Protein AF-A0A4D4KSL3-F1 (afdb_monomer)

Solvent-accessible surface area (backbone atoms only — not comparable to full-atom values): 7715 Å² total; per-residue (Å²): 127,44,53,52,92,45,64,55,72,60,49,51,64,75,44,65,90,49,103,70,87,88,56,61,43,79,50,88,87,62,84,82,75,76,80,78,76,81,82,70,94,57,62,71,65,55,58,51,51,57,53,71,69,54,80,79,78,51,80,86,75,46,78,74,77,77,68,87,73,80,83,76,81,73,80,77,80,78,78,82,76,88,71,90,80,81,78,87,84,90,85,80,88,79,88,82,87,87,81,91,82,82,89,133

Organism: Streptomyces violaceusniger (NCBI:txid68280)

Mean predicted aligned error: 19.81 Å

Sequence (104 aa):
MTDAGYDVTRLAWVLRDLPVELVGRIRGDRVMRLPKPPRLPEDERSAAQARAKVPLRQAADMAPASGHHPHRHRELRQSSASTAMTSAPSSGSTSPAPRRVATY

Secondary structure (DSSP, 8-state):
-B-TTS-HHHHHHHTTTS-----BPPPTT--PPPPPPP-----HHHHHHHHHTS----GGGSPP----------------------------------------

pLDDT: mean 71.04, std 16.58, range [40.34, 97.5]

Foldseek 3Di:
DEECVDDQVVVCVVCVPPPDDDDYDHDPPDDDDDPDPDDDPDPVVVVVVVVVPDDDQDPVNDDPPPPDDPPDDDPPPPPPPPDDDDDDDDDDDDDDDDDDDDDD

Structure (mmCIF, N/CA/C/O backbone):
data_AF-A0A4D4KSL3-F1
#
_entry.id   AF-A0A4D4KSL3-F1
#
loop_
_atom_site.group_PDB
_atom_site.id
_atom_site.type_symbol
_atom_site.label_atom_id
_atom_site.label_alt_id
_atom_site.label_comp_id
_atom_site.label_asym_id
_atom_site.label_entity_id
_atom_site.label_seq_id
_atom_site.pdbx_PDB_ins_code
_atom_site.Cartn_x
_atom_site.Cartn_y
_atom_site.Cartn_z
_atom_site.occupancy
_atom_site.B_iso_or_equiv
_atom_site.auth_seq_id
_atom_site.auth_comp_id
_atom_site.auth_asym_id
_atom_site.auth_atom_id
_atom_site.pdbx_PDB_model_num
ATOM 1 N N . MET A 1 1 ? -2.911 -12.982 14.281 1.00 67.44 1 MET A N 1
ATOM 2 C CA . MET A 1 1 ? -1.671 -13.165 13.496 1.00 67.44 1 MET A CA 1
ATOM 3 C C . MET A 1 1 ? -2.049 -13.772 12.154 1.00 67.44 1 MET A C 1
ATOM 5 O O . MET A 1 1 ? -2.523 -14.901 12.144 1.00 67.44 1 MET A O 1
ATOM 9 N N . THR A 1 2 ? -1.935 -13.028 11.050 1.00 79.44 2 THR A N 1
ATOM 10 C CA . THR A 1 2 ? -2.225 -13.556 9.700 1.00 79.44 2 THR A CA 1
ATOM 11 C C . THR A 1 2 ? -0.915 -13.854 8.969 1.00 79.44 2 THR A C 1
ATOM 13 O O . THR A 1 2 ? 0.052 -13.097 9.071 1.00 79.44 2 THR A O 1
ATOM 16 N N . ASP A 1 3 ? -0.864 -14.963 8.238 1.00 81.69 3 ASP A N 1
ATOM 17 C CA . ASP A 1 3 ? 0.305 -15.305 7.425 1.00 81.69 3 ASP A CA 1
ATOM 18 C C . ASP A 1 3 ? 0.262 -14.613 6.049 1.00 81.69 3 ASP A C 1
ATOM 20 O O . ASP A 1 3 ? -0.773 -14.082 5.646 1.00 81.69 3 ASP A O 1
AT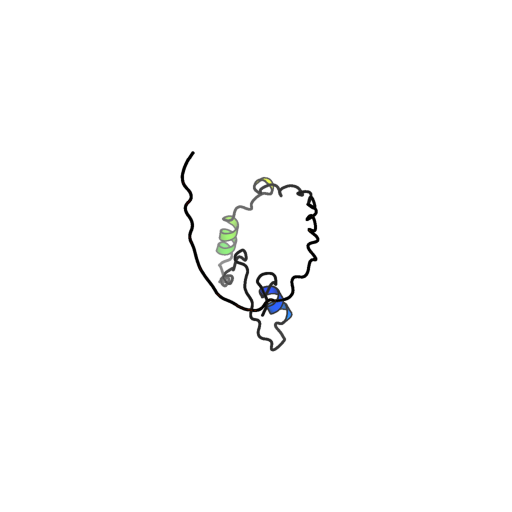OM 24 N N . ALA A 1 4 ? 1.381 -14.646 5.320 1.00 75.00 4 ALA A N 1
ATOM 25 C CA . ALA A 1 4 ? 1.531 -14.119 3.968 1.00 75.00 4 ALA A CA 1
ATOM 26 C C . ALA A 1 4 ? 0.534 -14.727 2.956 1.00 75.00 4 ALA A C 1
ATOM 28 O O . ALA A 1 4 ? 0.243 -14.115 1.929 1.00 75.00 4 ALA A O 1
ATOM 29 N N . GLY A 1 5 ? -0.042 -15.902 3.234 1.00 80.56 5 GLY A N 1
ATOM 30 C CA . GLY A 1 5 ? -1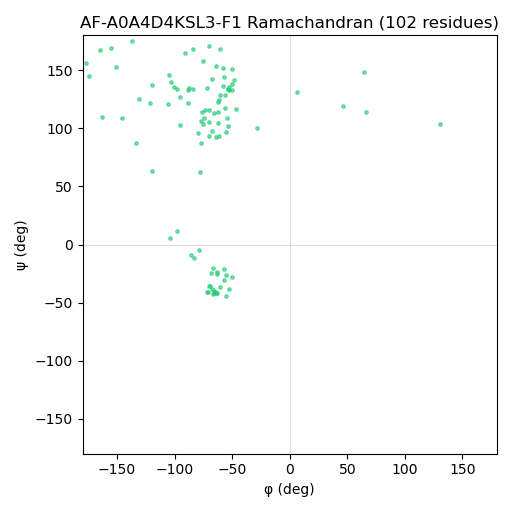.157 -16.445 2.447 1.00 80.56 5 GLY A CA 1
ATOM 31 C C . GLY A 1 5 ? -2.442 -15.601 2.493 1.00 80.56 5 GLY A C 1
ATOM 32 O O . GLY A 1 5 ? -3.237 -15.656 1.555 1.00 80.56 5 GLY A O 1
ATOM 33 N N . TYR A 1 6 ? -2.632 -14.792 3.541 1.00 82.69 6 TYR A N 1
ATOM 34 C CA . TYR A 1 6 ? -3.790 -13.915 3.716 1.00 82.69 6 TYR A CA 1
ATOM 35 C C . TYR A 1 6 ? -3.471 -12.464 3.338 1.00 82.69 6 TYR A C 1
ATOM 37 O O . TYR A 1 6 ? -2.455 -11.893 3.728 1.00 82.69 6 TYR A O 1
ATOM 45 N N . ASP A 1 7 ? -4.379 -11.835 2.591 1.00 87.06 7 ASP A N 1
ATOM 46 C CA . ASP A 1 7 ? -4.257 -10.437 2.176 1.00 87.06 7 ASP A CA 1
ATOM 47 C C . ASP A 1 7 ? -4.601 -9.478 3.331 1.00 87.06 7 ASP A C 1
ATOM 49 O O . ASP A 1 7 ? -5.747 -9.048 3.480 1.00 87.06 7 ASP A O 1
ATOM 53 N N . VAL A 1 8 ? -3.601 -9.142 4.155 1.00 90.69 8 VAL A N 1
ATOM 54 C CA . VAL A 1 8 ? -3.714 -8.157 5.253 1.00 90.69 8 VAL A CA 1
ATOM 55 C C . VAL A 1 8 ? -4.263 -6.821 4.766 1.00 90.69 8 VAL A C 1
ATOM 57 O O . VAL A 1 8 ? -5.060 -6.201 5.462 1.00 90.69 8 VAL A O 1
ATOM 60 N N . THR A 1 9 ? -3.877 -6.377 3.569 1.00 89.50 9 THR A N 1
ATOM 61 C CA . THR A 1 9 ? -4.348 -5.108 3.004 1.00 89.50 9 THR A CA 1
ATOM 62 C C . THR A 1 9 ? -5.851 -5.157 2.739 1.00 89.50 9 THR A C 1
ATOM 64 O O . THR A 1 9 ? -6.566 -4.205 3.049 1.00 89.50 9 THR A O 1
ATOM 67 N N . ARG A 1 10 ? -6.353 -6.289 2.229 1.00 90.19 10 ARG A N 1
ATOM 68 C CA . ARG A 1 10 ? -7.795 -6.506 2.063 1.00 90.19 10 ARG A CA 1
ATOM 69 C C . ARG A 1 10 ? -8.517 -6.587 3.406 1.00 90.19 10 ARG A C 1
ATOM 71 O O . ARG A 1 10 ? -9.583 -5.996 3.541 1.00 90.19 10 ARG A O 1
ATOM 78 N N . LEU A 1 11 ? -7.948 -7.279 4.391 1.00 93.00 11 LEU A N 1
ATOM 79 C CA . LEU A 1 11 ? -8.537 -7.366 5.731 1.00 93.00 11 LEU A CA 1
ATOM 80 C C . LEU A 1 11 ? -8.612 -5.993 6.413 1.00 93.00 11 LEU A C 1
ATOM 82 O O . LEU A 1 11 ? -9.650 -5.665 6.977 1.00 93.00 11 LEU A O 1
ATOM 86 N N . ALA A 1 12 ? -7.574 -5.162 6.293 1.00 92.81 12 ALA A N 1
ATOM 87 C CA . ALA A 1 12 ? -7.566 -3.802 6.833 1.00 92.81 12 ALA A CA 1
ATOM 88 C C . ALA A 1 12 ? -8.668 -2.928 6.217 1.00 92.81 12 ALA A C 1
ATOM 90 O O . ALA A 1 12 ? -9.277 -2.123 6.912 1.00 92.81 12 ALA A O 1
ATOM 91 N N . TRP A 1 13 ? -8.963 -3.108 4.924 1.00 94.06 13 TRP A N 1
ATOM 92 C CA . TRP A 1 13 ? -10.060 -2.392 4.275 1.00 94.06 13 TRP A CA 1
ATOM 93 C C . TRP A 1 13 ? -11.438 -2.878 4.731 1.00 94.06 13 TRP A C 1
ATOM 95 O O . TRP A 1 13 ? -12.319 -2.056 4.942 1.00 94.06 13 TRP A O 1
ATOM 105 N N . VAL A 1 14 ? -11.636 -4.190 4.888 1.00 95.94 14 VAL A N 1
ATOM 106 C CA . VAL A 1 14 ? -12.926 -4.753 5.330 1.00 95.94 14 VAL A CA 1
ATOM 107 C C . VAL A 1 14 ? -13.218 -4.402 6.789 1.00 95.94 14 VAL A C 1
ATOM 109 O O . VAL A 1 14 ? -14.365 -4.164 7.147 1.00 95.94 14 VAL A O 1
ATOM 112 N N . LEU A 1 15 ? -12.184 -4.363 7.628 1.00 95.50 15 LEU A N 1
ATOM 113 C CA . LEU A 1 15 ? -12.310 -4.155 9.070 1.00 95.50 15 LEU A CA 1
ATOM 114 C C . LEU A 1 15 ? -12.059 -2.704 9.502 1.00 95.50 15 LEU A C 1
ATOM 116 O O . LEU A 1 15 ? -11.944 -2.439 10.693 1.00 95.50 15 LEU A O 1
ATOM 120 N N . ARG A 1 16 ? -11.991 -1.764 8.551 1.00 95.88 16 ARG A N 1
ATOM 121 C CA . ARG A 1 16 ? -11.632 -0.351 8.777 1.00 95.88 16 ARG A CA 1
ATOM 122 C C . ARG A 1 16 ? -12.483 0.380 9.818 1.00 95.88 16 ARG A C 1
ATOM 124 O O . ARG A 1 16 ? -12.013 1.350 10.399 1.00 95.88 16 ARG A O 1
ATOM 131 N N . ASP A 1 17 ? -13.720 -0.066 10.019 1.00 97.50 17 ASP A N 1
ATOM 132 C CA . ASP A 1 17 ? -14.689 0.588 10.902 1.00 97.50 17 ASP A CA 1
ATOM 133 C C . ASP A 1 17 ? -14.852 -0.171 12.236 1.00 97.50 17 ASP A C 1
ATOM 135 O O . ASP A 1 17 ? -15.698 0.181 13.056 1.00 97.50 17 ASP A O 1
ATOM 139 N N . LEU A 1 18 ? -14.042 -1.213 12.470 1.00 96.81 18 LEU A N 1
ATOM 140 C CA . LEU A 1 18 ? -13.982 -1.939 13.736 1.00 96.81 18 LEU A CA 1
ATOM 141 C C . LEU A 1 18 ? -12.712 -1.560 14.516 1.00 96.81 18 LEU A C 1
ATOM 143 O O . LEU A 1 18 ? -11.657 -1.372 13.909 1.00 96.81 18 LEU A O 1
ATOM 147 N N . PRO A 1 19 ? -12.765 -1.510 15.860 1.00 95.38 19 PRO A N 1
ATOM 148 C CA . PRO A 1 19 ? -11.605 -1.214 16.699 1.00 95.38 19 PRO A CA 1
ATOM 149 C C . PRO A 1 19 ? -10.701 -2.451 16.837 1.00 95.38 19 PRO A C 1
ATOM 151 O O . PRO A 1 19 ? -10.553 -3.015 17.919 1.00 95.38 19 PRO A O 1
ATOM 154 N N . VAL A 1 20 ? -10.142 -2.921 15.722 1.00 93.94 20 VAL A N 1
ATOM 155 C CA . VAL A 1 20 ? -9.300 -4.120 15.659 1.00 93.94 20 VAL A CA 1
ATOM 156 C C . VAL A 1 20 ? -7.899 -3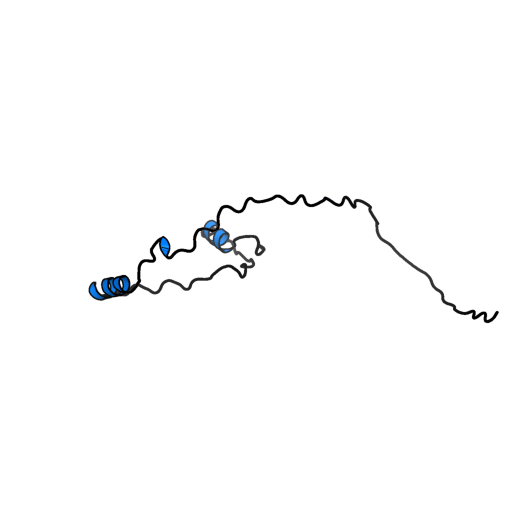.785 15.163 1.00 93.94 20 VAL A C 1
ATOM 158 O O . VAL A 1 20 ? -7.719 -3.049 14.196 1.00 93.94 20 VAL A O 1
ATOM 161 N N . GLU A 1 21 ? -6.893 -4.377 15.801 1.00 95.06 21 GLU A N 1
ATOM 162 C CA . GLU A 1 21 ? -5.501 -4.273 15.368 1.00 95.06 21 GLU A CA 1
ATOM 163 C C . GLU A 1 21 ? -5.125 -5.475 14.496 1.00 95.06 21 GLU A C 1
ATOM 165 O O . GLU A 1 21 ? -5.306 -6.635 14.877 1.00 95.06 21 GLU A O 1
ATOM 170 N N . LEU A 1 22 ? -4.595 -5.205 13.299 1.00 92.25 22 LEU A N 1
ATOM 171 C CA . LEU A 1 22 ? -4.179 -6.241 12.357 1.00 92.25 22 LEU A CA 1
ATOM 172 C C . LEU A 1 22 ? -2.656 -6.345 12.308 1.00 92.25 22 LEU A C 1
ATOM 174 O O . LEU A 1 22 ? -1.968 -5.415 11.899 1.00 92.25 22 LEU A O 1
ATOM 178 N N . VAL A 1 23 ? -2.147 -7.534 12.633 1.00 93.69 23 VAL A N 1
ATOM 179 C CA . VAL A 1 23 ? -0.734 -7.898 12.475 1.00 93.69 23 VAL A CA 1
ATOM 180 C C . VAL A 1 23 ? -0.629 -9.111 11.559 1.00 93.69 23 VAL A C 1
ATOM 182 O O . VAL A 1 23 ? -1.183 -10.184 11.843 1.00 93.69 23 VAL A O 1
ATOM 185 N N . GLY A 1 24 ? 0.107 -8.947 10.463 1.00 90.81 24 GLY A N 1
ATOM 186 C CA . GLY A 1 24 ? 0.371 -10.022 9.520 1.00 90.81 24 GLY A CA 1
ATOM 187 C C . GLY A 1 24 ? 1.518 -9.716 8.566 1.00 90.81 24 GLY A C 1
ATOM 188 O O . GLY A 1 24 ? 2.008 -8.589 8.484 1.00 90.81 24 GLY A O 1
ATOM 189 N N . ARG A 1 25 ? 1.976 -10.752 7.861 1.00 90.44 25 ARG A N 1
ATOM 190 C CA . ARG A 1 25 ? 3.103 -10.658 6.923 1.00 90.44 25 ARG A CA 1
ATOM 191 C C . ARG A 1 25 ? 2.599 -10.271 5.537 1.00 90.44 25 ARG A C 1
ATOM 193 O O . ARG A 1 25 ? 1.665 -10.878 5.025 1.00 90.44 25 ARG A O 1
ATOM 200 N N . ILE A 1 26 ? 3.249 -9.301 4.902 1.00 88.56 26 ILE A N 1
ATOM 201 C CA . ILE A 1 26 ? 3.000 -8.976 3.494 1.00 88.56 26 ILE A CA 1
ATOM 202 C C . ILE A 1 26 ? 3.887 -9.865 2.617 1.00 88.56 26 ILE A C 1
ATOM 204 O O . ILE A 1 26 ? 5.074 -10.031 2.904 1.00 88.56 26 ILE A O 1
ATOM 208 N N . ARG A 1 27 ? 3.327 -10.449 1.549 1.00 85.31 27 ARG A N 1
ATOM 209 C CA . ARG A 1 27 ? 4.126 -11.209 0.573 1.00 85.31 27 ARG A CA 1
ATOM 210 C C . ARG A 1 27 ? 5.069 -10.287 -0.197 1.00 85.31 27 ARG A C 1
ATOM 212 O O . ARG A 1 27 ? 4.674 -9.193 -0.585 1.00 85.31 27 ARG A O 1
ATOM 219 N N . GLY A 1 28 ? 6.281 -10.762 -0.480 1.00 86.31 28 GLY A N 1
ATOM 220 C CA . GLY A 1 28 ? 7.312 -9.979 -1.172 1.00 86.31 28 GLY A CA 1
ATOM 221 C C . GLY A 1 28 ? 6.996 -9.632 -2.631 1.00 86.31 28 GLY A C 1
ATOM 222 O O . GLY A 1 28 ? 7.555 -8.677 -3.155 1.00 86.31 28 GLY A O 1
ATOM 223 N N . ASP A 1 29 ? 6.080 -10.356 -3.282 1.00 88.50 29 ASP A N 1
ATOM 224 C CA . ASP A 1 29 ? 5.604 -10.046 -4.639 1.00 88.50 29 ASP A CA 1
ATOM 225 C C . ASP A 1 29 ? 4.567 -8.911 -4.676 1.00 88.50 29 ASP A C 1
ATOM 227 O O . ASP A 1 29 ? 4.154 -8.470 -5.750 1.00 88.50 29 ASP A O 1
ATOM 231 N N . ARG A 1 30 ? 4.135 -8.407 -3.513 1.00 84.50 30 ARG A N 1
ATOM 232 C CA . ARG A 1 30 ? 3.206 -7.277 -3.428 1.00 84.50 30 ARG A CA 1
ATOM 233 C C . ARG A 1 30 ? 3.950 -5.975 -3.732 1.00 84.50 30 ARG A C 1
ATOM 235 O O . ARG A 1 30 ? 4.776 -5.519 -2.947 1.00 84.50 30 ARG A O 1
ATOM 242 N N . VAL A 1 31 ? 3.599 -5.333 -4.844 1.00 86.31 31 VAL A N 1
ATOM 243 C CA . VAL A 1 31 ? 4.090 -3.990 -5.185 1.00 86.31 31 VAL A CA 1
ATOM 244 C C . VAL A 1 31 ? 3.402 -2.949 -4.299 1.00 86.31 31 VAL A C 1
ATOM 246 O O . VAL A 1 31 ? 2.190 -2.748 -4.391 1.00 86.31 31 VAL A O 1
ATOM 249 N N . MET A 1 32 ? 4.173 -2.258 -3.459 1.00 87.38 32 MET A N 1
ATOM 250 C CA . MET A 1 32 ? 3.685 -1.129 -2.662 1.00 87.38 32 MET A CA 1
ATOM 251 C C . MET A 1 32 ? 3.835 0.165 -3.458 1.00 87.38 32 MET A C 1
ATOM 253 O O . MET A 1 32 ? 4.931 0.530 -3.879 1.00 87.38 32 MET A O 1
ATOM 257 N N . ARG A 1 33 ? 2.723 0.867 -3.682 1.00 85.12 33 ARG A N 1
ATOM 258 C CA . ARG A 1 33 ? 2.716 2.127 -4.428 1.00 85.12 33 ARG A CA 1
ATOM 259 C C . ARG A 1 33 ? 2.721 3.308 -3.461 1.00 85.12 33 ARG A C 1
ATOM 261 O O . ARG A 1 33 ? 1.918 3.337 -2.532 1.00 85.12 33 ARG A O 1
ATOM 268 N N . LEU A 1 34 ? 3.580 4.297 -3.719 1.00 86.38 34 LEU A N 1
ATOM 269 C CA . LEU A 1 34 ? 3.537 5.579 -3.013 1.00 86.38 34 LEU A CA 1
ATOM 270 C C . LEU A 1 34 ? 2.165 6.254 -3.1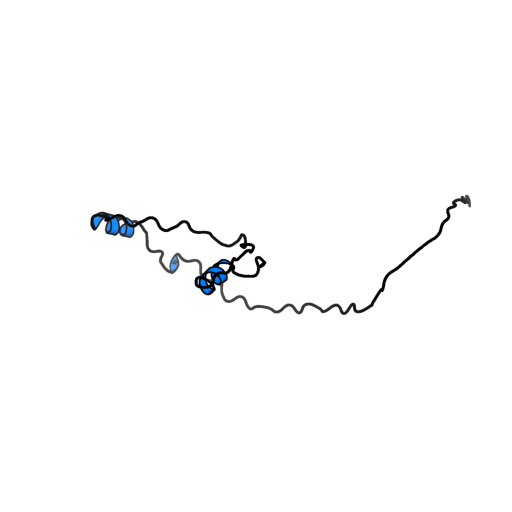97 1.00 86.38 34 LEU A C 1
ATOM 272 O O . LEU A 1 34 ? 1.525 6.066 -4.243 1.00 86.38 34 LEU A O 1
ATOM 276 N N . PRO A 1 35 ? 1.717 7.077 -2.231 1.00 82.12 35 PRO A N 1
ATOM 277 C CA . PRO A 1 35 ? 0.550 7.920 -2.421 1.00 82.12 35 PRO A CA 1
ATOM 278 C C . PRO A 1 35 ? 0.665 8.696 -3.730 1.00 82.12 35 PRO A C 1
ATOM 280 O O . PRO A 1 35 ? 1.737 9.184 -4.098 1.00 82.12 35 PRO A O 1
ATOM 283 N N . LYS A 1 36 ? -0.446 8.789 -4.463 1.00 83.06 36 LYS A N 1
ATOM 284 C CA . LYS A 1 36 ? -0.472 9.595 -5.680 1.00 83.06 36 LYS A CA 1
ATOM 285 C C . LYS A 1 36 ? -0.149 11.045 -5.286 1.00 83.06 36 LYS A C 1
ATOM 287 O O . LYS A 1 36 ? -0.827 11.552 -4.392 1.00 83.06 36 LYS A O 1
ATOM 292 N N . PRO A 1 37 ? 0.823 11.709 -5.937 1.00 81.06 37 PRO A N 1
ATOM 293 C CA . PRO A 1 37 ? 1.102 13.106 -5.643 1.00 81.06 37 PRO A CA 1
ATOM 294 C C . PRO A 1 37 ? -0.171 13.951 -5.838 1.00 81.06 37 PRO A C 1
ATOM 296 O O . PRO A 1 37 ? -0.972 13.638 -6.735 1.00 81.06 37 PRO A O 1
ATOM 299 N N . PRO A 1 38 ? -0.385 14.990 -5.009 1.00 79.25 38 PRO A N 1
ATOM 300 C CA . PRO A 1 38 ? -1.488 15.923 -5.189 1.00 79.25 38 PRO A CA 1
ATOM 301 C C . PRO A 1 38 ? -1.470 16.468 -6.614 1.00 79.25 38 PRO A C 1
ATOM 303 O O . PRO A 1 38 ? -0.415 16.821 -7.137 1.00 79.25 38 PRO A O 1
ATOM 306 N N . ARG A 1 39 ? -2.638 16.521 -7.257 1.00 73.25 39 ARG A N 1
ATOM 307 C CA . ARG A 1 39 ? -2.754 17.264 -8.512 1.00 73.25 39 ARG A CA 1
ATOM 308 C C . ARG A 1 39 ? -2.749 18.740 -8.127 1.00 73.25 39 ARG A C 1
ATOM 310 O O . ARG A 1 39 ? -3.710 19.188 -7.507 1.00 73.25 39 ARG A O 1
ATOM 317 N N . LEU A 1 40 ? -1.665 19.450 -8.424 1.00 78.38 40 LEU A N 1
ATOM 318 C CA . LEU A 1 40 ? -1.670 20.908 -8.354 1.00 78.38 40 LEU A CA 1
ATOM 319 C C . LEU A 1 40 ? -2.663 21.434 -9.408 1.00 78.38 40 LEU A C 1
ATOM 321 O O . LEU A 1 40 ? -2.927 20.725 -10.384 1.00 78.38 40 LEU A O 1
ATOM 325 N N . PRO A 1 41 ? -3.259 22.623 -9.222 1.00 70.44 41 PRO A N 1
ATOM 326 C CA . PRO A 1 41 ? -3.975 23.301 -10.293 1.00 70.44 41 PRO A CA 1
ATOM 327 C C . PRO A 1 41 ? -2.974 23.593 -11.416 1.00 70.44 41 PRO A C 1
ATOM 329 O O . PRO A 1 41 ? -2.207 24.547 -11.365 1.00 70.44 41 PRO A O 1
ATOM 332 N N . GLU A 1 42 ? -2.906 22.686 -12.378 1.00 65.38 42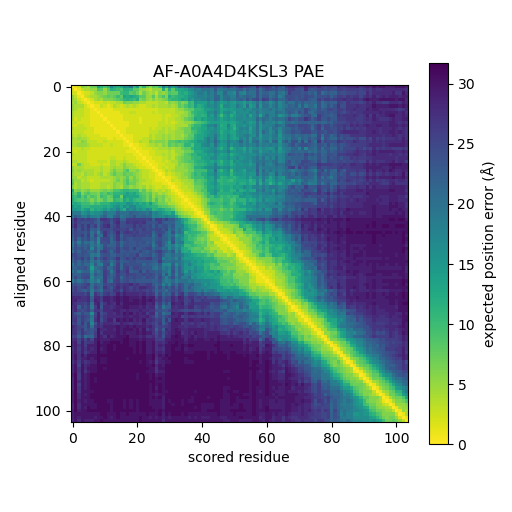 GLU A N 1
ATOM 333 C CA . GLU A 1 42 ? -2.179 22.871 -13.623 1.00 65.38 42 GLU A CA 1
ATOM 334 C C . GLU A 1 42 ? -2.979 23.881 -14.456 1.00 65.38 42 GLU A C 1
ATOM 336 O O . GLU A 1 42 ? -4.192 23.708 -14.608 1.00 65.38 42 GLU A O 1
ATOM 341 N N . ASP A 1 43 ? -2.330 24.879 -15.063 1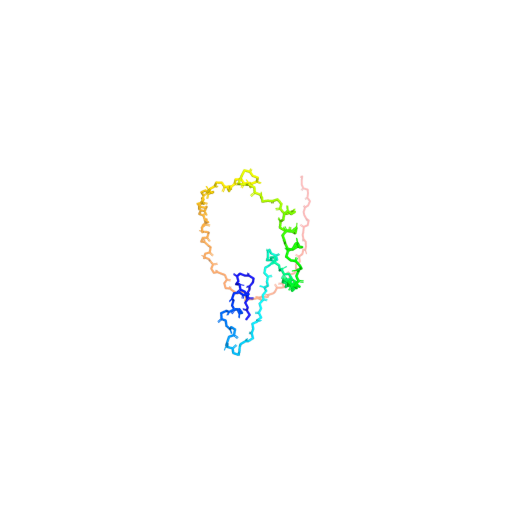.00 64.81 43 ASP A N 1
ATOM 342 C CA . ASP A 1 43 ? -2.915 25.525 -16.242 1.00 64.81 43 ASP A CA 1
ATOM 343 C C . ASP A 1 43 ? -3.310 24.401 -17.213 1.00 64.81 43 ASP A C 1
ATOM 345 O O . ASP A 1 43 ? -2.510 23.490 -17.438 1.00 64.81 43 ASP A O 1
ATOM 349 N N . GLU A 1 44 ? -4.521 24.408 -17.782 1.00 65.00 44 GLU A N 1
ATOM 350 C CA . GLU A 1 44 ? -5.057 23.273 -18.564 1.00 65.00 44 GLU A CA 1
ATOM 351 C C . GLU A 1 44 ? -4.086 22.750 -19.644 1.00 65.00 44 GLU A C 1
ATOM 353 O O . GLU A 1 44 ? -4.061 21.556 -19.964 1.00 65.00 44 GLU A O 1
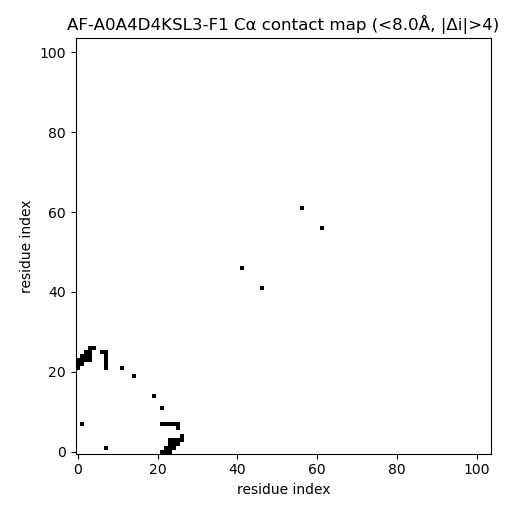ATOM 358 N N . ARG A 1 45 ? -3.211 23.634 -20.148 1.00 62.88 45 ARG A N 1
ATOM 359 C CA . ARG A 1 45 ? -2.087 23.299 -21.032 1.00 62.88 45 ARG A CA 1
ATOM 360 C C . ARG A 1 45 ? -1.145 22.246 -20.460 1.00 62.88 45 ARG A C 1
ATOM 362 O O . ARG A 1 45 ? -0.759 21.353 -21.204 1.00 62.88 45 ARG A O 1
ATOM 369 N N . SER A 1 46 ? -0.759 22.327 -19.193 1.00 65.50 46 SER A N 1
ATOM 370 C CA . SER A 1 46 ? 0.250 21.449 -18.591 1.00 65.50 46 SER A CA 1
ATOM 371 C C . SE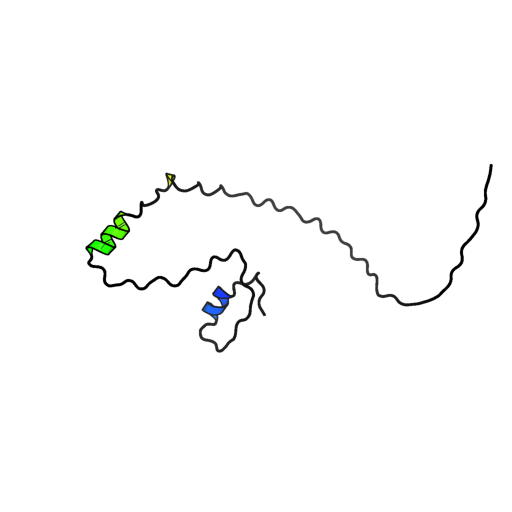R A 1 46 ? -0.283 20.020 -18.400 1.00 65.50 46 SER A C 1
ATOM 373 O O . SER A 1 46 ? 0.372 19.050 -18.789 1.00 65.50 46 SER A O 1
ATOM 375 N N . ALA A 1 47 ? -1.542 19.863 -17.973 1.00 65.38 47 ALA A N 1
ATOM 376 C CA . ALA A 1 47 ? -2.197 18.553 -17.901 1.00 65.38 47 ALA A CA 1
ATOM 377 C C . ALA A 1 47 ? -2.409 17.914 -19.290 1.00 65.38 47 ALA A C 1
ATOM 379 O O . ALA A 1 47 ? -2.210 16.704 -19.456 1.00 65.38 47 ALA A O 1
ATOM 380 N N . ALA A 1 48 ? -2.788 18.711 -20.296 1.00 66.31 48 ALA A N 1
ATOM 381 C CA . ALA A 1 48 ? -2.910 18.251 -21.680 1.00 66.31 48 ALA A CA 1
ATOM 382 C C . ALA A 1 48 ? -1.548 17.848 -22.267 1.00 66.31 48 ALA A C 1
ATOM 384 O O . ALA A 1 48 ? -1.426 16.804 -22.907 1.00 66.31 48 ALA A O 1
ATOM 385 N N . GLN A 1 49 ? -0.503 18.626 -21.986 1.00 67.69 49 GLN A N 1
ATOM 386 C CA . GLN A 1 49 ? 0.853 18.384 -22.467 1.00 67.69 49 GLN A CA 1
ATOM 387 C C . GLN A 1 49 ? 1.495 17.162 -21.792 1.00 67.69 49 GLN A C 1
ATOM 389 O O . GLN A 1 49 ? 2.179 16.390 -22.461 1.00 67.69 49 GLN A O 1
ATOM 394 N N . ALA A 1 50 ? 1.215 16.912 -20.508 1.00 70.38 50 ALA A N 1
ATOM 395 C CA . ALA A 1 50 ? 1.619 15.684 -19.823 1.00 70.38 50 ALA A CA 1
ATOM 396 C C . ALA A 1 50 ? 0.950 14.439 -20.431 1.00 70.38 50 ALA A C 1
ATOM 398 O O . ALA A 1 50 ? 1.613 13.426 -20.644 1.00 70.38 50 ALA A O 1
ATOM 399 N N . ARG A 1 51 ? -0.347 14.517 -20.767 1.00 67.06 51 ARG A N 1
ATOM 400 C CA . ARG A 1 51 ? -1.073 13.420 -21.434 1.00 67.06 51 ARG A CA 1
ATOM 401 C C . ARG A 1 51 ? -0.587 13.180 -22.862 1.00 67.06 51 ARG A C 1
ATOM 403 O O . ARG A 1 51 ? -0.458 12.029 -23.256 1.00 67.06 51 ARG A O 1
ATOM 410 N N . ALA A 1 52 ? -0.268 14.241 -23.602 1.00 75.44 52 ALA A N 1
ATOM 411 C CA . ALA A 1 52 ? 0.250 14.146 -24.967 1.00 75.44 52 ALA A CA 1
ATOM 412 C C . ALA A 1 52 ? 1.615 13.437 -25.047 1.00 75.44 52 ALA A C 1
ATOM 414 O O . ALA A 1 52 ? 1.948 12.856 -26.075 1.00 75.44 52 ALA A O 1
ATOM 415 N N . LYS A 1 53 ? 2.402 13.465 -23.964 1.00 70.06 53 LYS A N 1
ATOM 416 C CA . LYS A 1 53 ? 3.726 12.826 -23.891 1.00 70.06 53 LYS A CA 1
ATOM 417 C C . LYS A 1 53 ? 3.694 11.349 -23.497 1.00 70.06 53 LYS A C 1
ATOM 419 O O . LYS A 1 53 ? 4.737 10.704 -23.559 1.00 70.06 53 LYS A O 1
ATOM 424 N N . VAL A 1 54 ? 2.549 10.807 -23.079 1.00 76.88 54 VAL A N 1
ATOM 425 C CA . VAL A 1 54 ? 2.424 9.381 -22.754 1.00 76.88 54 VAL A CA 1
ATOM 426 C C . VAL A 1 54 ? 1.884 8.663 -23.989 1.00 76.88 54 VAL A C 1
ATOM 428 O O . VAL A 1 54 ? 0.685 8.764 -24.254 1.00 76.88 54 VAL A O 1
ATOM 431 N N . PRO A 1 55 ? 2.724 7.951 -24.764 1.00 77.50 55 PRO A N 1
ATOM 432 C CA . PRO A 1 55 ? 2.227 7.186 -25.895 1.00 77.50 55 PRO A CA 1
ATOM 433 C C . PRO A 1 55 ? 1.253 6.126 -25.380 1.00 77.50 55 PRO A C 1
ATOM 435 O O . PRO A 1 55 ? 1.582 5.330 -24.493 1.00 77.50 55 PRO A O 1
ATOM 438 N N . LEU A 1 56 ? 0.034 6.134 -25.919 1.00 78.44 56 LEU A N 1
ATOM 439 C CA . LEU A 1 56 ? -0.931 5.079 -25.656 1.00 78.44 56 LEU A CA 1
ATOM 440 C C . LEU A 1 56 ? -0.376 3.799 -26.277 1.00 78.44 56 LEU A C 1
ATOM 442 O O . LEU A 1 56 ? -0.258 3.708 -27.497 1.00 78.44 56 LEU A O 1
ATOM 446 N N . ARG A 1 57 ? -0.018 2.825 -25.440 1.00 78.62 57 ARG A N 1
ATOM 447 C CA . ARG A 1 57 ? 0.397 1.513 -25.936 1.00 78.62 57 ARG A CA 1
ATOM 448 C C . ARG A 1 57 ? -0.766 0.873 -26.673 1.00 78.62 57 ARG A C 1
ATOM 450 O O . ARG A 1 57 ? -1.852 0.730 -26.108 1.00 78.62 57 ARG A O 1
ATOM 457 N N . GLN A 1 58 ? -0.542 0.525 -27.933 1.00 81.06 58 GLN A N 1
ATOM 458 C CA . GLN A 1 58 ? -1.532 -0.171 -28.735 1.00 81.06 58 GLN A CA 1
ATOM 459 C C . GLN A 1 58 ? -1.590 -1.637 -28.306 1.00 81.06 58 GLN A C 1
ATOM 461 O O . GLN A 1 58 ? -0.645 -2.178 -27.734 1.00 81.06 58 GLN A O 1
ATOM 466 N N . ALA A 1 59 ? -2.707 -2.306 -28.593 1.00 74.25 59 ALA A N 1
ATOM 467 C CA . ALA A 1 59 ? -2.867 -3.725 -28.276 1.00 74.25 59 ALA A CA 1
ATOM 468 C C . ALA A 1 59 ? -1.766 -4.598 -28.913 1.00 74.25 59 ALA A C 1
ATOM 470 O O . ALA A 1 59 ? -1.369 -5.592 -28.319 1.00 74.25 59 ALA A O 1
ATOM 471 N N . ALA A 1 60 ? -1.240 -4.191 -30.074 1.00 76.69 60 ALA A N 1
ATOM 472 C CA . ALA A 1 60 ? -0.123 -4.852 -30.749 1.00 76.69 60 ALA A CA 1
ATOM 473 C C . ALA A 1 60 ? 1.218 -4.724 -29.997 1.00 76.69 60 ALA A C 1
ATOM 475 O O . ALA A 1 60 ? 2.082 -5.582 -30.153 1.00 76.69 60 ALA A O 1
ATOM 476 N N . ASP A 1 61 ? 1.375 -3.693 -29.158 1.00 81.62 61 ASP A N 1
ATOM 477 C CA . ASP A 1 61 ? 2.564 -3.488 -28.318 1.00 81.62 61 ASP A CA 1
ATOM 478 C C . ASP A 1 61 ? 2.496 -4.291 -27.012 1.00 81.62 61 ASP A C 1
ATOM 480 O O . ASP A 1 61 ? 3.471 -4.361 -26.255 1.00 81.62 61 ASP A O 1
ATOM 484 N N . MET A 1 62 ? 1.326 -4.848 -26.692 1.00 77.88 62 MET A N 1
ATOM 485 C CA . MET A 1 62 ? 1.154 -5.687 -25.518 1.00 77.88 62 MET A CA 1
ATOM 486 C C . MET A 1 62 ? 1.579 -7.109 -25.857 1.00 77.88 62 MET A C 1
ATOM 488 O O . MET A 1 62 ? 1.184 -7.664 -26.881 1.00 77.88 62 MET A O 1
ATOM 492 N N . ALA A 1 63 ? 2.370 -7.717 -24.970 1.00 78.56 63 ALA A N 1
ATOM 493 C CA . ALA A 1 63 ? 2.657 -9.138 -25.074 1.00 78.56 63 ALA A CA 1
ATOM 494 C C . ALA A 1 63 ? 1.322 -9.897 -25.157 1.00 78.56 63 ALA A C 1
ATOM 496 O O . ALA A 1 63 ? 0.413 -9.594 -24.371 1.00 78.56 63 ALA A O 1
ATOM 497 N N . PRO A 1 64 ? 1.178 -10.852 -26.094 1.00 74.31 64 PRO A N 1
ATOM 498 C CA . PRO A 1 64 ? -0.024 -11.662 -26.158 1.00 74.31 64 PRO A CA 1
ATOM 499 C C . PRO A 1 64 ? -0.240 -12.277 -24.779 1.00 74.31 64 PRO A C 1
ATOM 501 O O . PRO A 1 64 ? 0.709 -12.768 -24.163 1.00 74.31 64 PRO A O 1
ATOM 504 N N . ALA A 1 65 ? -1.473 -12.211 -24.274 1.00 72.31 65 ALA A N 1
ATOM 505 C CA . ALA A 1 65 ? -1.826 -12.914 -23.053 1.00 72.31 65 ALA A CA 1
ATOM 506 C C . ALA A 1 65 ? -1.457 -14.381 -23.278 1.00 72.31 65 ALA A C 1
ATOM 508 O O . ALA A 1 65 ? -2.064 -15.029 -24.133 1.00 72.31 65 ALA A O 1
ATOM 509 N N . SER A 1 66 ? -0.405 -14.858 -22.599 1.00 67.56 66 SER A N 1
ATOM 510 C CA . SER A 1 66 ? 0.069 -16.233 -22.730 1.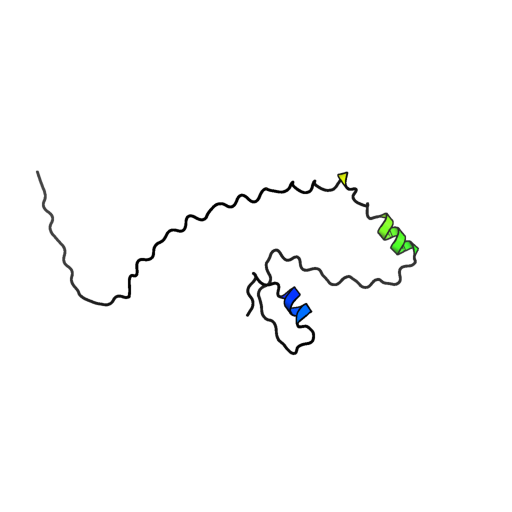00 67.56 66 SER A CA 1
ATOM 511 C C . SER A 1 66 ? -1.142 -17.144 -22.638 1.00 67.56 66 SER A C 1
ATOM 513 O O . SER A 1 66 ? -1.862 -17.115 -21.637 1.00 67.56 66 SER A O 1
ATOM 515 N N . GLY A 1 67 ? -1.405 -17.856 -23.737 1.00 67.12 67 GLY A N 1
ATOM 516 C CA . GLY A 1 67 ? -2.615 -18.639 -23.920 1.00 67.12 67 GLY A CA 1
ATOM 517 C C . GLY A 1 67 ? -2.884 -19.507 -22.701 1.00 67.12 67 GLY A C 1
ATOM 518 O O . GLY A 1 67 ? -1.946 -20.018 -22.085 1.00 67.12 67 GLY A O 1
ATOM 519 N N . HIS A 1 68 ? -4.171 -19.616 -22.366 1.00 64.81 68 HIS A N 1
ATOM 520 C CA . HIS A 1 68 ? -4.737 -20.485 -21.338 1.00 64.81 68 HIS A CA 1
ATOM 521 C C . HIS A 1 68 ? -3.871 -21.737 -21.146 1.00 64.81 68 HIS A C 1
ATOM 523 O O . HIS A 1 68 ? -3.909 -22.661 -21.957 1.00 64.81 68 HIS A O 1
ATOM 529 N N . HIS A 1 69 ? -3.034 -21.736 -20.107 1.00 65.69 69 HIS A N 1
ATOM 530 C CA . HIS A 1 69 ? -2.242 -22.905 -19.763 1.00 65.69 69 HIS A CA 1
ATOM 531 C C . HIS A 1 69 ? -3.232 -23.940 -19.227 1.00 65.69 69 HIS A C 1
ATOM 533 O O . HIS A 1 69 ? -3.863 -23.669 -18.201 1.00 65.69 69 HIS A O 1
ATOM 539 N N . PRO A 1 70 ? -3.426 -25.097 -19.885 1.00 70.25 70 PRO A N 1
ATOM 540 C CA . PRO A 1 70 ? -4.275 -26.125 -19.316 1.00 70.25 70 PRO A CA 1
ATOM 541 C C . PRO A 1 70 ? -3.632 -26.574 -18.003 1.00 70.25 70 PRO A C 1
ATOM 543 O O . PRO A 1 70 ? -2.523 -27.114 -17.983 1.00 70.25 70 PRO A O 1
ATOM 546 N N . HIS A 1 71 ? -4.316 -26.307 -16.890 1.00 61.50 71 HIS A N 1
ATOM 547 C CA . HIS A 1 71 ? -3.912 -26.769 -15.571 1.00 61.50 71 HIS A CA 1
ATOM 548 C C . HIS A 1 71 ? -3.977 -28.298 -15.550 1.00 61.50 71 HIS A C 1
ATOM 550 O O . HIS A 1 71 ? -5.018 -28.902 -15.300 1.00 61.50 71 HIS A O 1
ATOM 556 N N . ARG A 1 72 ? -2.848 -28.946 -15.850 1.00 66.31 72 ARG A N 1
ATOM 557 C CA . ARG A 1 72 ? -2.707 -30.392 -15.709 1.00 66.31 72 ARG A CA 1
ATOM 558 C C . ARG A 1 72 ? -2.558 -30.695 -14.222 1.00 66.31 72 ARG A C 1
ATOM 560 O O . ARG A 1 72 ? -1.498 -30.468 -13.642 1.00 66.31 72 ARG A O 1
ATOM 567 N N . HIS A 1 73 ? -3.625 -31.193 -13.604 1.00 65.62 73 HIS A N 1
ATOM 568 C CA . HIS A 1 73 ? -3.569 -31.726 -12.248 1.00 65.62 73 HIS A CA 1
ATOM 569 C C . HIS A 1 73 ? -2.615 -32.925 -12.232 1.00 65.62 73 HIS A C 1
ATOM 571 O O . HIS A 1 73 ? -2.919 -34.000 -12.742 1.00 65.62 73 HIS A O 1
ATOM 577 N N . ARG A 1 74 ? -1.416 -32.715 -11.682 1.00 64.31 74 ARG A N 1
ATOM 578 C CA . ARG A 1 74 ? -0.517 -33.798 -11.294 1.00 64.31 74 ARG A CA 1
ATOM 579 C C . ARG A 1 74 ? -1.060 -34.352 -9.987 1.00 64.31 74 ARG A C 1
ATOM 581 O O . ARG A 1 74 ? -0.951 -33.686 -8.960 1.00 64.31 74 ARG A O 1
ATOM 588 N N . GLU A 1 75 ? -1.662 -35.535 -10.033 1.00 66.25 75 GLU A N 1
ATOM 589 C CA . GLU A 1 75 ? -2.061 -36.234 -8.816 1.00 66.25 75 GLU A CA 1
ATOM 590 C C . GLU A 1 75 ? -0.834 -36.410 -7.920 1.00 66.25 75 GLU A C 1
ATOM 592 O O . GLU A 1 75 ? 0.173 -37.025 -8.287 1.00 66.25 75 GLU A O 1
ATOM 597 N N . LEU A 1 76 ? -0.903 -35.801 -6.740 1.00 67.00 76 LEU A N 1
ATOM 598 C CA . LEU A 1 76 ? 0.046 -36.050 -5.676 1.00 67.00 76 LEU A CA 1
ATOM 599 C C . LEU A 1 76 ? -0.243 -37.462 -5.181 1.00 67.00 76 LEU A C 1
ATOM 601 O O . LEU A 1 76 ? -1.256 -37.704 -4.529 1.00 67.00 76 LEU A O 1
ATOM 605 N N . ARG A 1 77 ? 0.636 -38.398 -5.548 1.00 60.88 77 ARG A N 1
ATOM 606 C CA . ARG A 1 77 ? 0.628 -39.781 -5.074 1.00 60.88 77 ARG A CA 1
ATOM 607 C C . ARG A 1 77 ? 0.634 -39.745 -3.545 1.00 60.88 77 ARG A C 1
ATOM 609 O O . ARG A 1 77 ? 1.666 -39.465 -2.941 1.00 60.88 77 ARG A O 1
ATOM 616 N N . GLN A 1 78 ? -0.528 -39.964 -2.935 1.00 62.03 78 GLN A N 1
ATOM 617 C CA . GLN A 1 78 ? -0.686 -39.987 -1.487 1.00 62.03 78 GLN A CA 1
ATOM 618 C C . GLN A 1 78 ? 0.064 -41.211 -0.966 1.00 62.03 78 GLN A C 1
ATOM 620 O O . GLN A 1 78 ? -0.418 -42.338 -1.041 1.00 62.03 78 GLN A O 1
ATOM 625 N N . SER A 1 79 ? 1.292 -41.005 -0.496 1.00 53.31 79 SER A N 1
ATOM 626 C CA . SER A 1 79 ? 2.000 -42.009 0.282 1.00 53.31 79 SER A CA 1
ATOM 627 C C . SER A 1 79 ? 1.306 -42.106 1.633 1.00 53.31 79 SER A C 1
ATOM 629 O O . SER A 1 79 ? 1.585 -41.347 2.559 1.00 53.31 79 SER A O 1
ATOM 631 N N . SER A 1 80 ? 0.373 -43.043 1.722 1.00 59.34 80 SER A N 1
ATOM 632 C CA . SER A 1 80 ? -0.074 -43.639 2.967 1.00 59.34 80 SER A CA 1
ATOM 633 C C . SER A 1 80 ? 1.141 -44.201 3.708 1.00 59.34 80 SER A C 1
ATOM 635 O O . SER A 1 80 ? 1.596 -45.306 3.427 1.00 59.34 80 SER A O 1
ATOM 637 N N . ALA A 1 81 ? 1.671 -43.422 4.646 1.00 53.19 81 ALA A N 1
ATOM 638 C CA . ALA A 1 81 ? 2.550 -43.895 5.706 1.00 53.19 81 ALA A CA 1
ATOM 639 C C . ALA A 1 81 ? 1.874 -43.588 7.045 1.00 53.19 81 ALA A C 1
ATOM 641 O O . ALA A 1 81 ? 2.342 -42.792 7.852 1.00 53.19 81 ALA A O 1
ATOM 642 N N . SER A 1 82 ? 0.716 -44.217 7.244 1.00 52.69 82 SER A N 1
ATOM 643 C CA . SER A 1 82 ? 0.203 -44.455 8.583 1.00 52.69 82 SER A CA 1
ATOM 644 C C . SER A 1 82 ? 0.961 -45.666 9.115 1.00 52.69 82 SER A C 1
ATOM 646 O O . SER A 1 82 ? 0.669 -46.806 8.766 1.00 52.69 82 SER A O 1
ATOM 648 N N . THR A 1 83 ? 2.018 -45.425 9.879 1.00 52.56 83 THR A N 1
ATOM 649 C CA . THR A 1 83 ? 2.520 -46.385 10.862 1.00 52.56 83 THR A CA 1
ATOM 650 C C . THR A 1 83 ? 3.061 -45.575 12.021 1.00 52.56 83 THR A C 1
ATOM 652 O O . THR A 1 83 ? 4.060 -44.868 11.919 1.00 52.56 83 THR A O 1
ATOM 655 N N . ALA A 1 84 ? 2.304 -45.650 13.107 1.00 46.41 84 ALA A N 1
ATOM 656 C CA . ALA A 1 84 ? 2.641 -45.135 14.410 1.00 46.41 84 ALA A CA 1
ATOM 657 C C . ALA A 1 84 ? 4.001 -45.672 14.871 1.00 46.41 84 ALA A C 1
ATOM 659 O O . ALA A 1 84 ? 4.238 -46.876 14.829 1.00 46.41 84 ALA A O 1
ATOM 660 N N . MET A 1 85 ? 4.850 -44.787 15.382 1.00 45.38 85 MET A N 1
ATOM 661 C CA . MET A 1 85 ? 5.920 -45.145 16.309 1.00 45.38 85 MET A CA 1
ATOM 662 C C . MET A 1 85 ? 5.874 -44.131 17.448 1.00 45.38 85 MET A C 1
ATOM 664 O O . MET A 1 85 ? 6.471 -43.057 17.415 1.00 45.38 85 MET A O 1
ATOM 668 N N . THR A 1 86 ? 5.036 -44.484 18.416 1.00 44.34 86 THR A N 1
ATOM 669 C CA . THR A 1 86 ? 4.952 -43.923 19.759 1.00 44.34 86 THR A CA 1
ATOM 670 C C . THR A 1 86 ? 6.316 -44.025 20.454 1.00 44.34 86 THR A C 1
ATOM 672 O O . THR A 1 86 ? 6.937 -45.081 20.460 1.00 44.34 86 THR A O 1
ATOM 675 N N . SER A 1 87 ? 6.753 -42.884 20.989 1.00 47.06 87 SER A N 1
ATOM 676 C CA . SER A 1 87 ? 7.762 -42.613 22.031 1.00 47.06 87 SER A CA 1
ATOM 677 C C . SER A 1 87 ? 8.637 -43.749 22.606 1.00 47.06 87 SER A C 1
ATOM 679 O O . SER A 1 87 ? 8.137 -44.732 23.147 1.00 47.06 87 SER A O 1
ATOM 681 N N . ALA A 1 88 ? 9.950 -43.475 22.653 1.00 45.09 88 ALA A N 1
ATOM 682 C CA . ALA A 1 88 ? 10.974 -44.088 23.525 1.00 45.09 88 ALA A CA 1
ATOM 683 C C . ALA A 1 88 ? 10.683 -43.864 25.041 1.00 45.09 88 ALA A C 1
ATOM 685 O O . ALA A 1 88 ? 9.843 -43.005 25.330 1.00 45.09 88 ALA A O 1
ATOM 686 N N . PRO A 1 89 ? 11.355 -44.541 26.018 1.00 50.47 89 PRO A N 1
ATOM 687 C CA . PRO A 1 89 ? 12.755 -44.210 26.390 1.00 50.47 89 PRO A CA 1
ATOM 688 C C . PRO A 1 89 ? 13.643 -45.320 27.041 1.00 50.47 89 PRO A C 1
ATOM 690 O O . PRO A 1 89 ? 13.147 -46.315 27.556 1.00 50.47 89 PRO A O 1
ATOM 693 N N . SER A 1 90 ? 14.956 -45.008 27.142 1.00 45.06 90 SER A N 1
ATOM 694 C CA . SER A 1 90 ? 15.991 -45.449 28.133 1.00 45.06 90 SER A CA 1
ATOM 695 C C . SER A 1 90 ? 16.378 -46.946 28.188 1.00 45.06 90 SER A C 1
ATOM 697 O O . SER A 1 90 ? 15.538 -47.797 27.967 1.00 45.06 90 SER A O 1
ATOM 699 N N . SER A 1 91 ? 17.587 -47.427 28.508 1.00 41.81 91 SER A N 1
ATOM 700 C CA . SER A 1 91 ? 18.891 -46.916 28.982 1.00 41.81 91 SER A CA 1
ATOM 701 C C . SER A 1 91 ? 19.866 -48.117 29.047 1.00 41.81 91 SER A C 1
ATOM 703 O O . SER A 1 91 ? 19.403 -49.234 29.260 1.00 41.81 91 SER A O 1
ATOM 705 N N . GLY A 1 92 ? 21.187 -47.895 28.979 1.00 40.34 92 GLY A N 1
ATOM 706 C CA . GLY A 1 92 ? 22.230 -48.878 29.359 1.00 40.34 92 GLY A CA 1
ATOM 707 C C . GLY A 1 92 ? 23.307 -49.039 28.279 1.00 40.34 92 GLY A C 1
ATOM 708 O O . GLY A 1 92 ? 23.011 -49.490 27.182 1.00 40.34 92 GLY A O 1
ATOM 709 N N . SER A 1 93 ? 24.513 -48.475 28.443 1.00 41.34 93 SER A N 1
ATOM 710 C CA . SER A 1 93 ? 25.715 -49.164 28.976 1.00 41.34 93 SER A CA 1
ATOM 711 C C . SER A 1 93 ? 25.917 -50.544 28.315 1.00 41.34 93 SER A C 1
ATOM 713 O O . SER A 1 93 ? 25.059 -51.403 28.449 1.00 41.34 93 SER A O 1
ATOM 715 N N . THR A 1 94 ? 26.994 -50.883 27.605 1.00 44.22 94 THR A N 1
ATOM 716 C CA . THR A 1 94 ? 28.414 -50.692 27.926 1.00 44.22 94 THR A CA 1
ATOM 717 C C . THR A 1 94 ? 29.233 -51.139 26.697 1.00 44.22 94 THR A C 1
ATOM 719 O O . THR A 1 94 ? 28.869 -52.099 26.024 1.00 44.22 94 THR A O 1
ATOM 722 N N . SER A 1 95 ? 30.350 -50.459 26.422 1.00 44.56 95 SER A N 1
ATOM 723 C CA . SER A 1 95 ? 31.489 -50.940 25.605 1.00 44.56 95 SER A CA 1
ATOM 724 C C . SER A 1 95 ? 31.946 -52.344 26.081 1.00 44.56 95 SER A C 1
ATOM 726 O O . SER A 1 95 ? 31.800 -52.592 27.281 1.00 44.56 95 SER A O 1
ATOM 728 N N . PRO A 1 96 ? 32.521 -53.254 25.253 1.00 46.09 96 PRO A N 1
ATOM 729 C CA . PRO A 1 96 ? 33.861 -53.039 24.686 1.00 46.09 96 PRO A CA 1
ATOM 730 C C . PRO A 1 96 ? 34.146 -53.685 23.299 1.00 46.09 96 PRO A C 1
ATOM 732 O O . PRO A 1 96 ? 33.622 -54.733 22.931 1.00 46.09 96 PRO A O 1
ATOM 735 N N . ALA A 1 97 ? 35.067 -53.078 22.541 1.00 48.06 97 ALA A N 1
ATOM 736 C CA . ALA A 1 97 ? 35.943 -53.790 21.591 1.00 48.06 97 ALA A CA 1
ATOM 737 C C . ALA A 1 97 ? 36.966 -54.652 22.384 1.00 48.06 97 ALA A C 1
ATOM 739 O O . ALA A 1 97 ? 37.082 -54.414 23.584 1.00 48.06 97 ALA A O 1
ATOM 740 N N . PRO A 1 98 ? 37.793 -55.562 21.817 1.00 54.44 98 PRO A N 1
ATOM 741 C CA . PRO A 1 98 ? 38.066 -55.849 20.403 1.00 54.44 98 PRO A CA 1
ATOM 742 C C . PRO A 1 98 ? 38.135 -57.364 20.075 1.00 54.44 98 PRO A C 1
ATOM 744 O O . PRO A 1 98 ? 38.198 -58.204 20.968 1.00 54.44 98 PRO A O 1
ATOM 747 N N . ARG A 1 99 ? 38.286 -57.733 18.793 1.00 49.50 99 ARG A N 1
ATOM 748 C CA . ARG A 1 99 ? 39.185 -58.845 18.416 1.00 49.50 99 ARG A CA 1
ATOM 749 C C . ARG A 1 99 ? 39.527 -58.835 16.927 1.00 49.50 99 ARG A C 1
ATOM 751 O O . ARG A 1 99 ? 38.705 -59.139 16.072 1.00 49.50 99 ARG A O 1
ATOM 758 N N . ARG A 1 100 ? 40.790 -58.502 16.649 1.00 48.19 100 ARG A N 1
ATOM 759 C CA . ARG A 1 100 ? 41.507 -58.906 15.437 1.00 48.19 100 ARG A CA 1
ATOM 760 C C . ARG A 1 100 ? 41.527 -60.434 15.362 1.00 48.19 100 ARG A C 1
ATOM 762 O O . ARG A 1 100 ? 41.883 -61.072 16.350 1.00 48.19 100 ARG A O 1
ATOM 769 N N . VAL A 1 101 ? 41.282 -60.985 14.178 1.00 52.06 101 VAL A N 1
ATOM 770 C CA . VAL A 1 101 ? 41.858 -62.268 13.759 1.00 52.06 101 VAL A CA 1
ATOM 771 C C . VAL A 1 101 ? 42.448 -62.054 12.370 1.00 52.06 101 VAL A C 1
ATOM 773 O O . VAL A 1 101 ? 41.793 -61.518 11.481 1.00 52.06 101 VAL A O 1
ATOM 776 N N . ALA A 1 102 ? 43.730 -62.377 12.251 1.00 45.25 102 ALA A N 1
ATOM 777 C CA . ALA A 1 102 ? 44.510 -62.333 11.030 1.00 45.25 102 ALA A CA 1
ATOM 778 C C . ALA A 1 102 ? 44.449 -63.687 10.304 1.00 45.25 102 ALA A C 1
ATOM 780 O O . ALA A 1 102 ? 44.175 -64.709 10.932 1.00 45.25 102 ALA A O 1
ATOM 781 N N . THR A 1 103 ? 44.857 -63.651 9.032 1.00 48.00 103 THR A N 1
ATOM 782 C CA . THR A 1 103 ? 45.458 -64.736 8.226 1.00 48.00 103 THR A CA 1
ATOM 783 C C . THR A 1 103 ? 44.604 -65.956 7.869 1.00 48.00 103 THR A C 1
ATOM 785 O O . THR A 1 103 ? 44.331 -66.801 8.716 1.00 48.00 103 THR A O 1
ATOM 788 N N . TYR A 1 104 ? 44.336 -66.110 6.568 1.00 42.59 104 TYR A N 1
ATOM 789 C CA . TYR A 1 104 ? 45.011 -67.108 5.724 1.00 42.59 104 TYR A CA 1
ATOM 790 C C . TYR A 1 104 ? 45.102 -66.596 4.282 1.00 42.59 104 TYR A C 1
ATOM 792 O O . TYR A 1 104 ? 44.174 -65.857 3.883 1.00 42.59 104 TYR A O 1
#

InterPro domains:
  IPR038721 Transposase IS701-like, DDE domain [PF13546] (2-77)

Radius of gyration: 32.88 Å; Cα contacts (8 Å, |Δi|>4): 25; chains: 1; bounding box: 60×93×60 Å